Protein AF-A0A955FLI9-F1 (afdb_monomer)

Nearest PDB structures (foldseek):
  7bwy-assembly3_C  TM=3.385E-01  e=7.726E-01  Antarctomyces psychrotrophicus
  5zbn-assembly1_A  TM=1.700E-01  e=4.089E+00  Nicotiana benthamiana
  1al8-assembly1_A  TM=1.629E-01  e=6.114E+00  Spinacia oleracea
  5zbn-assembly2_B  TM=1.903E-01  e=9.141E+00  Nicotiana benthamiana

Structure (mmCIF, N/CA/C/O backbone):
data_AF-A0A955FLI9-F1
#
_entry.id   AF-A0A955FLI9-F1
#
loop_
_atom_site.group_PDB
_atom_site.id
_atom_site.type_symbol
_atom_site.label_atom_id
_atom_site.label_alt_id
_atom_site.label_comp_id
_atom_site.label_asym_id
_atom_site.label_entity_id
_atom_site.label_seq_id
_atom_site.pdbx_PDB_ins_code
_atom_site.Cartn_x
_atom_site.Cartn_y
_atom_site.Cartn_z
_atom_site.occupancy
_atom_site.B_iso_or_equiv
_atom_site.auth_seq_id
_atom_site.auth_comp_id
_atom_site.auth_asym_id
_atom_site.auth_atom_id
_atom_site.pdbx_PDB_model_num
ATOM 1 N N . VAL A 1 1 ? -7.620 -11.268 9.241 1.00 87.06 1 VAL A N 1
ATOM 2 C CA . VAL A 1 1 ? -6.915 -10.690 10.418 1.00 87.06 1 VAL A CA 1
ATOM 3 C C . VAL A 1 1 ? -6.904 -9.178 10.293 1.00 87.06 1 VAL A C 1
ATOM 5 O O . VAL A 1 1 ? -6.922 -8.704 9.166 1.00 87.06 1 VAL A O 1
ATOM 8 N N . THR A 1 2 ? -6.872 -8.436 11.400 1.00 87.62 2 THR A N 1
ATOM 9 C CA . THR A 1 2 ? -6.730 -6.973 11.368 1.00 87.62 2 THR A CA 1
ATOM 10 C C . THR A 1 2 ? -5.600 -6.536 12.278 1.00 87.62 2 THR A C 1
ATOM 12 O O . THR A 1 2 ? -5.519 -6.975 13.424 1.00 87.62 2 THR A O 1
ATOM 15 N N . ILE A 1 3 ? -4.732 -5.682 11.749 1.00 91.38 3 ILE A N 1
ATOM 16 C CA . ILE A 1 3 ? -3.586 -5.101 12.436 1.00 91.38 3 ILE A CA 1
ATOM 17 C C . ILE A 1 3 ? -3.874 -3.614 12.602 1.00 91.38 3 ILE A C 1
ATOM 19 O O . ILE A 1 3 ? -4.212 -2.929 11.638 1.00 91.38 3 ILE A O 1
ATOM 23 N N . ALA A 1 4 ? -3.754 -3.116 13.830 1.00 89.88 4 ALA A N 1
ATOM 24 C CA . ALA A 1 4 ? -3.988 -1.716 14.140 1.00 89.88 4 ALA A CA 1
ATOM 25 C C . ALA A 1 4 ? -2.750 -1.088 14.787 1.00 89.88 4 ALA A C 1
ATOM 27 O O . ALA A 1 4 ? -2.138 -1.673 15.680 1.00 89.88 4 ALA A O 1
ATOM 28 N N . SER A 1 5 ? -2.413 0.119 14.345 1.00 89.88 5 SER A N 1
ATOM 29 C CA . SER A 1 5 ? -1.397 0.986 14.929 1.00 89.88 5 SER A CA 1
ATOM 30 C C . SER A 1 5 ? -2.101 2.229 15.459 1.00 89.88 5 SER A C 1
ATOM 32 O O . SER A 1 5 ? -2.690 2.981 14.681 1.00 89.88 5 SER A O 1
ATOM 34 N N . GLY A 1 6 ? -2.062 2.445 16.774 1.00 84.88 6 GLY A N 1
ATOM 35 C CA . GLY A 1 6 ? -2.661 3.631 17.379 1.00 84.88 6 GLY A CA 1
ATOM 36 C C . GLY A 1 6 ? -2.058 3.997 18.728 1.00 84.88 6 GLY A C 1
ATOM 37 O O . GLY A 1 6 ? -1.738 3.130 19.545 1.00 84.88 6 GLY A O 1
ATOM 38 N N . ARG A 1 7 ? -1.963 5.302 18.980 1.00 84.00 7 ARG A N 1
ATOM 39 C CA . ARG A 1 7 ? -1.589 5.911 20.256 1.00 84.00 7 ARG A CA 1
ATOM 40 C C . ARG A 1 7 ? -2.671 6.909 20.674 1.00 84.00 7 ARG A C 1
ATOM 42 O O . ARG A 1 7 ? -2.468 8.115 20.757 1.00 84.00 7 ARG A O 1
ATOM 49 N N . LEU A 1 8 ? -3.818 6.350 21.050 1.00 75.88 8 LEU A N 1
ATOM 50 C CA . LEU A 1 8 ? -5.079 7.067 21.284 1.00 75.88 8 LEU A CA 1
ATOM 51 C C . LEU A 1 8 ? -5.058 8.107 22.423 1.00 75.88 8 LEU A C 1
ATOM 53 O O . LEU A 1 8 ? -5.996 8.885 22.557 1.00 75.88 8 LEU A O 1
ATOM 57 N N . ALA A 1 9 ? -4.017 8.115 23.259 1.00 74.38 9 ALA A N 1
ATOM 58 C CA . ALA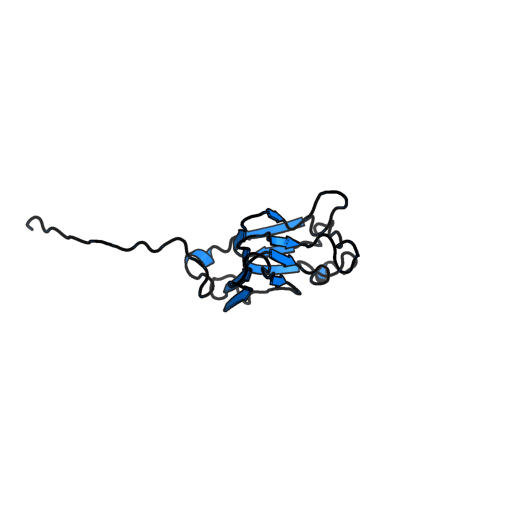 A 1 9 ? -3.897 9.021 24.402 1.00 74.38 9 ALA A CA 1
ATOM 59 C C . ALA A 1 9 ? -3.313 10.403 24.049 1.00 74.38 9 ALA A C 1
ATOM 61 O O . ALA A 1 9 ? -3.256 11.271 24.918 1.00 74.38 9 ALA A O 1
ATOM 62 N N . SER A 1 10 ? -2.839 10.619 22.816 1.00 69.75 10 SER A N 1
ATOM 63 C CA . SER A 1 10 ? -2.242 11.894 22.409 1.00 69.75 10 SER A CA 1
ATOM 64 C C . SER A 1 10 ? -2.506 12.196 20.941 1.00 69.75 10 SER A C 1
ATOM 66 O O . SER A 1 10 ? -2.058 11.469 20.061 1.00 69.75 10 SER A O 1
ATOM 68 N N . SER A 1 11 ? -3.146 13.333 20.671 1.00 71.38 11 SER A N 1
ATOM 69 C CA . SER A 1 11 ? -3.400 13.812 19.309 1.00 71.38 11 SER A CA 1
ATOM 70 C C . SER A 1 11 ? -2.144 14.302 18.578 1.00 71.38 11 SER A C 1
ATOM 72 O O . SER A 1 11 ? -2.212 14.577 17.387 1.00 71.38 11 SER A O 1
ATOM 74 N N . SER A 1 12 ? -1.004 14.449 19.264 1.00 75.69 12 SER A N 1
ATOM 75 C CA . SER A 1 12 ? 0.254 14.939 18.678 1.00 75.69 12 SER A CA 1
ATOM 76 C C . SER A 1 12 ? 1.286 13.841 18.413 1.00 75.69 12 SER A C 1
ATOM 78 O O . SER A 1 12 ? 2.350 14.121 17.866 1.00 75.69 12 SER A O 1
ATOM 80 N N . GLN A 1 13 ? 1.007 12.594 18.805 1.00 80.69 13 GLN A N 1
ATOM 81 C CA . GLN A 1 13 ? 1.941 11.468 18.682 1.00 80.69 13 GLN A CA 1
ATOM 82 C C . GLN A 1 13 ? 1.280 10.275 17.994 1.00 80.69 13 GLN A C 1
ATOM 84 O O . GLN A 1 13 ? 1.328 9.148 18.484 1.00 80.69 13 GLN A O 1
ATOM 89 N N . GLN A 1 14 ? 0.655 10.548 16.856 1.00 87.00 14 GLN A N 1
ATOM 90 C CA . GLN A 1 14 ? -0.079 9.561 16.082 1.00 87.00 14 GLN A CA 1
ATOM 91 C C . GLN A 1 14 ? 0.874 8.583 15.392 1.00 87.00 14 GLN A C 1
ATOM 93 O O . GLN A 1 14 ? 1.947 8.965 14.916 1.00 87.00 14 GLN A O 1
ATOM 98 N N . THR A 1 15 ? 0.489 7.313 15.331 1.00 92.88 15 THR A N 1
ATOM 99 C CA . THR A 1 15 ? 1.341 6.258 14.779 1.00 92.88 15 THR A CA 1
ATOM 100 C C . THR A 1 15 ? 1.016 5.966 13.316 1.00 92.88 15 THR A C 1
ATOM 102 O O . THR A 1 15 ? -0.122 6.094 12.863 1.00 92.88 15 THR A O 1
ATOM 105 N N . ASN A 1 16 ? 2.039 5.543 12.575 1.00 93.88 16 ASN A N 1
ATOM 106 C CA . ASN A 1 16 ? 1.908 5.068 11.201 1.00 93.88 16 ASN A CA 1
ATOM 107 C C . ASN A 1 16 ? 1.902 3.530 11.171 1.00 93.88 16 ASN A C 1
ATOM 109 O O . ASN A 1 16 ? 2.349 2.879 12.123 1.00 93.88 16 ASN A O 1
ATOM 113 N N . ALA A 1 17 ? 1.441 2.951 10.068 1.00 95.31 17 ALA A N 1
ATOM 114 C CA . ALA A 1 17 ? 1.743 1.575 9.684 1.00 95.31 17 ALA A CA 1
ATOM 115 C C . ALA A 1 17 ? 2.641 1.592 8.442 1.00 95.31 17 ALA A C 1
ATOM 117 O O . ALA A 1 17 ? 2.469 2.440 7.568 1.00 95.31 17 ALA A O 1
ATOM 118 N N . VAL A 1 18 ? 3.604 0.673 8.369 1.00 95.31 18 VAL A N 1
ATOM 119 C CA . VAL A 1 18 ? 4.546 0.584 7.246 1.00 95.31 18 VAL A CA 1
ATOM 120 C C . VAL A 1 18 ? 4.471 -0.813 6.641 1.00 95.31 18 VAL A C 1
ATOM 122 O O . VAL A 1 18 ? 4.656 -1.803 7.345 1.00 95.31 18 VAL A O 1
ATOM 125 N N . ILE A 1 19 ? 4.190 -0.879 5.344 1.00 95.94 19 ILE A N 1
ATOM 126 C CA . ILE A 1 19 ? 4.207 -2.096 4.534 1.00 95.94 19 ILE A CA 1
ATOM 127 C C . ILE A 1 19 ? 5.646 -2.293 4.061 1.00 95.94 19 ILE A C 1
ATOM 129 O O . ILE A 1 19 ? 6.172 -1.480 3.300 1.00 95.94 19 ILE A O 1
ATOM 133 N N . ALA A 1 20 ? 6.287 -3.335 4.582 1.00 94.62 20 ALA A N 1
ATOM 134 C CA . ALA A 1 20 ? 7.713 -3.598 4.397 1.00 94.62 20 ALA A CA 1
ATOM 135 C C . ALA A 1 20 ? 8.012 -4.706 3.371 1.00 94.62 20 ALA A C 1
ATOM 137 O O . ALA A 1 20 ? 9.179 -4.932 3.075 1.00 94.62 20 ALA A O 1
ATOM 138 N N . ASP A 1 21 ? 6.980 -5.377 2.854 1.00 96.38 21 ASP A N 1
ATOM 139 C CA . ASP A 1 21 ? 7.061 -6.437 1.844 1.00 96.38 21 ASP A CA 1
ATOM 140 C C . ASP A 1 21 ? 5.664 -6.655 1.220 1.00 96.38 21 ASP A C 1
ATOM 142 O O . ASP A 1 21 ? 4.692 -6.002 1.626 1.00 96.38 21 ASP A O 1
ATOM 146 N N . ASP A 1 22 ? 5.561 -7.577 0.265 1.00 96.69 22 ASP A N 1
ATOM 147 C CA . ASP A 1 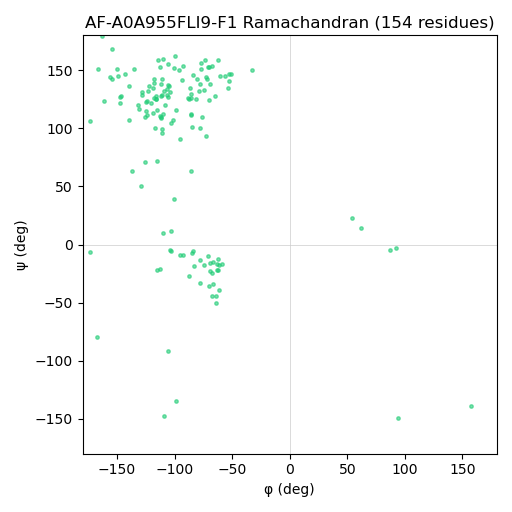22 ? 4.313 -8.037 -0.334 1.00 96.69 22 ASP A CA 1
ATOM 148 C C . ASP A 1 22 ? 3.298 -8.489 0.732 1.00 96.69 22 ASP A C 1
ATOM 150 O O . ASP A 1 22 ? 3.615 -9.203 1.688 1.00 96.69 22 ASP A O 1
ATOM 154 N N . ILE A 1 23 ? 2.026 -8.158 0.510 1.00 96.38 23 ILE A N 1
ATOM 155 C CA . ILE A 1 23 ? 0.901 -8.687 1.286 1.00 96.38 23 ILE A CA 1
ATOM 156 C C . ILE A 1 23 ? 0.020 -9.481 0.333 1.00 96.38 23 ILE A C 1
ATOM 158 O O . ILE A 1 23 ? -0.778 -8.915 -0.407 1.00 96.38 23 ILE A O 1
ATOM 162 N N . LYS A 1 24 ? 0.149 -10.808 0.348 1.00 95.62 24 LYS A N 1
ATOM 163 C CA . LYS A 1 24 ? -0.579 -11.689 -0.573 1.00 95.62 24 LYS A CA 1
ATOM 164 C C . LYS A 1 24 ? -1.711 -12.416 0.135 1.00 95.62 24 LYS A C 1
ATOM 166 O O . LYS A 1 24 ? -1.563 -12.931 1.241 1.00 95.62 24 LYS A O 1
ATOM 171 N N . TYR A 1 25 ? -2.847 -12.478 -0.547 1.00 94.31 25 TYR A N 1
ATOM 172 C CA . TYR A 1 25 ? -3.935 -13.369 -0.162 1.00 94.31 25 TYR A CA 1
ATOM 173 C C . TYR A 1 25 ? -3.642 -14.731 -0.766 1.00 94.31 25 TYR A C 1
ATOM 175 O O . TYR A 1 25 ? -3.116 -14.812 -1.875 1.00 94.31 25 TYR A O 1
ATOM 183 N N . GLN A 1 26 ? -4.012 -15.793 -0.058 1.00 94.31 26 GLN A N 1
ATOM 184 C CA . GLN A 1 26 ? -3.930 -17.133 -0.622 1.00 94.31 26 GLN A CA 1
ATOM 185 C C . GLN A 1 26 ? -4.986 -17.318 -1.726 1.00 94.31 26 GLN A C 1
ATOM 187 O O . GLN A 1 26 ? -4.699 -17.947 -2.742 1.00 94.31 26 GLN A O 1
ATOM 192 N N . ALA A 1 27 ? -6.172 -16.723 -1.556 1.00 92.56 27 ALA A N 1
ATOM 193 C CA . ALA A 1 27 ? -7.242 -16.659 -2.545 1.00 92.56 27 ALA A CA 1
ATOM 194 C C . ALA A 1 27 ? -7.982 -15.305 -2.502 1.00 92.56 27 ALA A C 1
ATOM 196 O O . ALA A 1 27 ? -8.139 -14.694 -1.446 1.00 92.56 27 ALA A O 1
ATOM 197 N N . LYS A 1 28 ? -8.456 -14.836 -3.666 1.00 91.62 28 LYS A N 1
ATOM 198 C CA . LYS A 1 28 ? -9.247 -13.594 -3.841 1.00 91.62 28 LYS A CA 1
ATOM 199 C C . LYS A 1 28 ? -10.750 -13.895 -3.981 1.00 91.62 28 LYS A C 1
ATOM 201 O O . LYS A 1 28 ? -11.439 -13.317 -4.815 1.00 91.62 28 LYS A O 1
ATOM 206 N N . ASP A 1 29 ? -11.237 -14.860 -3.204 1.00 90.38 29 ASP A N 1
ATOM 207 C CA . ASP A 1 29 ? -12.613 -15.385 -3.227 1.00 90.38 29 ASP A CA 1
ATOM 208 C C . ASP A 1 29 ? -13.428 -15.008 -1.973 1.00 90.38 29 ASP A C 1
ATOM 210 O O . ASP A 1 29 ? -14.515 -15.536 -1.748 1.00 90.38 29 ASP A O 1
ATOM 214 N N . GLY A 1 30 ? -12.889 -14.115 -1.136 1.00 86.25 30 GLY A N 1
ATOM 215 C CA . GLY A 1 30 ? -13.498 -13.689 0.124 1.00 86.25 30 GLY A CA 1
ATOM 216 C C . GLY A 1 30 ? -13.169 -14.569 1.332 1.00 86.25 30 GLY A C 1
ATOM 217 O O . GLY A 1 30 ? -13.517 -14.205 2.453 1.00 86.25 30 GLY A O 1
ATOM 218 N N . SER A 1 31 ? -12.457 -15.688 1.155 1.00 90.00 31 SER A N 1
ATOM 219 C CA . SER A 1 31 ? -11.989 -16.515 2.281 1.00 90.00 31 SER A CA 1
ATOM 220 C C . SER A 1 31 ? -10.812 -15.891 3.043 1.00 90.00 31 SER A C 1
ATOM 222 O O . SER A 1 31 ? -10.514 -16.275 4.180 1.00 90.00 31 SER A O 1
ATOM 224 N N . ASN A 1 32 ? -10.123 -14.918 2.440 1.00 91.12 32 ASN A N 1
ATOM 225 C CA . ASN A 1 32 ? -9.002 -14.209 3.039 1.00 91.12 32 ASN A CA 1
ATOM 226 C C . ASN A 1 32 ? -9.254 -12.707 3.058 1.00 91.12 32 ASN A C 1
ATOM 228 O O . ASN A 1 32 ? -9.600 -12.107 2.047 1.00 91.12 32 ASN A O 1
ATOM 232 N N . ALA A 1 33 ? -9.016 -12.101 4.218 1.00 90.94 33 ALA A N 1
ATOM 233 C CA . ALA A 1 33 ? -9.113 -10.664 4.398 1.00 90.94 33 ALA A CA 1
ATOM 234 C C . ALA A 1 33 ? -8.068 -10.199 5.418 1.00 90.94 33 ALA A C 1
ATOM 236 O O . ALA A 1 33 ? -7.985 -10.728 6.540 1.00 90.94 33 ALA A O 1
ATOM 237 N N . ILE A 1 34 ? -7.271 -9.203 5.034 1.00 94.06 34 ILE A N 1
ATOM 238 C CA . ILE A 1 34 ? -6.313 -8.522 5.910 1.00 94.06 34 ILE A CA 1
ATOM 239 C C . ILE A 1 34 ? -6.745 -7.067 6.031 1.00 94.06 34 ILE A C 1
ATOM 241 O O . ILE A 1 34 ? -6.918 -6.390 5.026 1.00 94.06 34 ILE A O 1
ATOM 245 N N . GLY A 1 35 ? -6.934 -6.594 7.258 1.00 93.44 35 GLY A N 1
ATOM 246 C CA . GLY A 1 35 ? -7.189 -5.192 7.564 1.00 93.44 35 GLY A CA 1
ATOM 247 C C . GLY A 1 35 ? -5.953 -4.536 8.166 1.00 93.44 35 GLY A C 1
ATOM 248 O O . GLY A 1 35 ? -5.318 -5.114 9.048 1.00 93.44 35 GLY A O 1
ATOM 249 N N . ILE A 1 36 ? -5.629 -3.323 7.733 1.00 95.31 36 ILE A N 1
ATOM 250 C CA . ILE A 1 36 ? -4.604 -2.474 8.338 1.00 95.31 36 ILE A CA 1
ATOM 251 C C . ILE A 1 36 ? -5.247 -1.139 8.685 1.00 95.31 36 ILE A C 1
ATOM 253 O O . ILE A 1 36 ? -5.792 -0.459 7.818 1.00 95.31 36 ILE A O 1
ATOM 257 N N . ILE A 1 37 ? -5.176 -0.767 9.959 1.00 93.75 37 ILE A N 1
ATOM 258 C CA . ILE A 1 37 ? -5.690 0.504 10.466 1.00 93.75 37 ILE A CA 1
ATOM 259 C C . ILE A 1 37 ? -4.527 1.267 11.096 1.00 93.75 37 ILE A C 1
ATOM 261 O O . ILE A 1 37 ? -3.894 0.775 12.029 1.00 93.75 37 ILE A O 1
ATOM 265 N N . ALA A 1 38 ? -4.243 2.467 10.606 1.00 93.88 38 ALA A N 1
ATOM 266 C CA . ALA A 1 38 ? -3.263 3.371 11.193 1.00 93.88 38 ALA A CA 1
ATOM 267 C C . ALA A 1 38 ? -3.942 4.660 11.650 1.00 93.88 38 ALA A C 1
ATOM 269 O O . ALA A 1 38 ? -4.843 5.180 10.986 1.00 93.88 38 ALA A O 1
ATOM 270 N N . GLU A 1 39 ? -3.492 5.190 12.783 1.00 92.25 39 GLU A N 1
ATOM 271 C CA . GLU A 1 39 ? -3.981 6.469 13.283 1.00 92.25 39 GLU A CA 1
ATOM 272 C C . GLU A 1 39 ? -3.621 7.620 12.336 1.00 92.25 39 GLU A C 1
ATOM 274 O O . GLU A 1 39 ? -4.479 8.440 12.025 1.00 92.25 39 GLU A O 1
ATOM 279 N N . ASN A 1 40 ? -2.386 7.651 11.833 1.00 93.38 40 ASN A N 1
ATOM 280 C CA . ASN A 1 40 ? -1.922 8.688 10.918 1.00 93.38 40 ASN A CA 1
ATOM 281 C C . ASN A 1 40 ? -1.807 8.160 9.484 1.00 93.38 40 ASN A C 1
ATOM 283 O O . ASN A 1 40 ? -2.800 8.185 8.764 1.00 93.38 40 ASN A O 1
ATOM 287 N N . ASN A 1 41 ? -0.644 7.648 9.068 1.00 95.19 41 ASN A N 1
ATOM 288 C CA . ASN A 1 41 ? -0.408 7.219 7.685 1.00 95.19 41 ASN A CA 1
ATOM 289 C C . ASN A 1 41 ? -0.233 5.704 7.550 1.00 95.19 41 ASN A C 1
ATOM 291 O O . ASN A 1 41 ? 0.280 5.041 8.456 1.00 95.19 41 ASN A O 1
ATOM 295 N N . ILE A 1 42 ? -0.569 5.182 6.372 1.00 96.88 42 ILE A N 1
ATOM 296 C CA . ILE A 1 42 ? -0.107 3.870 5.906 1.00 96.88 42 ILE A CA 1
ATOM 297 C C . ILE A 1 42 ? 0.905 4.114 4.791 1.00 96.88 42 ILE A C 1
ATOM 299 O O . ILE A 1 42 ? 0.582 4.735 3.782 1.00 96.88 42 ILE A O 1
ATOM 303 N N . LEU A 1 43 ? 2.132 3.642 4.989 1.00 95.44 43 LEU A N 1
ATOM 304 C CA . LEU A 1 43 ? 3.257 3.919 4.103 1.00 95.44 43 LEU A CA 1
ATOM 305 C C . LEU A 1 43 ? 3.783 2.631 3.475 1.00 95.44 43 LEU A C 1
ATOM 307 O O . LEU A 1 43 ? 3.933 1.630 4.171 1.00 95.44 43 LEU A O 1
ATOM 311 N N . ILE A 1 44 ? 4.128 2.660 2.192 1.00 94.94 44 ILE A N 1
ATOM 312 C CA . ILE A 1 44 ? 4.967 1.621 1.580 1.00 94.94 44 ILE A CA 1
ATOM 313 C C . ILE A 1 44 ? 6.427 2.002 1.810 1.00 94.94 44 ILE A C 1
ATOM 315 O O . ILE A 1 44 ? 6.845 3.115 1.476 1.00 94.94 44 ILE A O 1
ATOM 319 N N . ALA A 1 45 ? 7.207 1.089 2.389 1.00 92.31 45 ALA A N 1
ATOM 320 C CA . ALA A 1 45 ? 8.636 1.301 2.547 1.00 92.31 45 ALA A CA 1
ATOM 321 C C . ALA A 1 45 ? 9.339 1.269 1.173 1.00 92.31 45 ALA A C 1
ATOM 323 O O . ALA A 1 45 ? 9.061 0.374 0.380 1.00 92.31 45 ALA A O 1
ATOM 324 N N . PRO A 1 46 ? 10.306 2.155 0.880 1.00 89.06 46 PRO A N 1
ATOM 325 C CA . PRO A 1 46 ? 10.956 2.206 -0.445 1.00 89.06 46 PRO A CA 1
ATOM 326 C C . PRO A 1 46 ? 11.811 0.994 -0.804 1.00 89.06 46 PRO A C 1
ATOM 328 O O . PRO A 1 46 ? 12.223 0.824 -1.951 1.00 89.06 46 PRO A O 1
ATOM 331 N N . TYR A 1 47 ? 12.140 0.177 0.192 1.00 90.50 47 TYR A N 1
ATOM 332 C CA . TYR A 1 47 ? 12.838 -1.089 0.010 1.00 90.50 47 TYR A CA 1
ATOM 333 C C . TYR A 1 47 ? 11.888 -2.282 -0.135 1.00 90.50 47 TYR A C 1
ATOM 335 O O . TYR A 1 47 ? 12.382 -3.367 -0.408 1.00 90.50 47 TYR A O 1
ATOM 343 N N . ALA A 1 48 ? 10.578 -2.106 0.087 1.00 93.88 48 ALA A N 1
ATOM 344 C CA . ALA A 1 48 ? 9.615 -3.202 0.020 1.00 93.88 48 ALA A CA 1
ATOM 345 C C . ALA A 1 48 ? 9.449 -3.750 -1.407 1.00 93.88 48 ALA A C 1
ATOM 347 O O . ALA A 1 48 ? 9.459 -4.966 -1.567 1.00 93.88 48 ALA A O 1
ATOM 348 N N . PRO A 1 49 ? 9.341 -2.912 -2.457 1.00 94.56 49 PRO A N 1
ATOM 349 C CA . PRO A 1 49 ? 9.275 -3.431 -3.812 1.00 94.56 49 PRO A CA 1
ATOM 350 C C . PRO A 1 49 ? 10.650 -3.864 -4.331 1.00 94.56 49 PRO A C 1
ATOM 352 O O . PRO A 1 49 ? 11.665 -3.274 -3.933 1.00 94.56 49 PRO A O 1
ATOM 355 N N . PRO A 1 50 ? 10.689 -4.778 -5.321 1.00 94.94 50 PRO A N 1
ATOM 356 C CA . PRO A 1 50 ? 11.883 -4.992 -6.130 1.00 94.94 50 PRO A CA 1
ATOM 357 C C . PRO A 1 50 ? 12.410 -3.664 -6.682 1.00 94.94 50 PRO A C 1
ATOM 359 O O . PRO A 1 50 ? 11.643 -2.744 -6.988 1.00 94.94 50 PRO A O 1
ATOM 362 N N . LYS A 1 51 ? 13.724 -3.521 -6.830 1.00 92.69 51 LYS A N 1
ATOM 363 C CA . LYS A 1 51 ? 14.340 -2.284 -7.320 1.00 92.69 51 LYS A CA 1
ATOM 364 C C . LYS A 1 51 ? 13.982 -2.040 -8.788 1.00 92.69 51 LYS A C 1
ATOM 366 O O . LYS A 1 51 ? 13.793 -2.989 -9.555 1.00 92.69 51 LYS A O 1
ATOM 371 N N . PRO A 1 52 ? 13.972 -0.778 -9.259 1.00 90.06 52 PRO A N 1
ATOM 372 C CA . PRO A 1 52 ? 13.711 -0.481 -10.667 1.00 90.06 52 PRO A CA 1
ATOM 373 C C . PRO A 1 52 ? 14.696 -1.127 -11.648 1.00 90.06 52 PRO A C 1
ATOM 375 O O . PRO A 1 52 ? 14.386 -1.200 -12.833 1.00 90.06 52 PRO A O 1
ATOM 378 N N . GLY A 1 53 ? 15.865 -1.593 -11.193 1.00 91.69 53 GLY A N 1
ATOM 379 C CA . GLY A 1 53 ? 16.830 -2.355 -11.993 1.00 91.69 53 GLY A CA 1
ATOM 380 C C . GLY A 1 53 ? 16.528 -3.855 -12.099 1.00 91.69 53 GLY A C 1
ATOM 381 O O . GLY A 1 53 ? 16.998 -4.491 -13.039 1.00 91.69 53 GLY A O 1
ATOM 382 N N . ASP A 1 54 ? 15.699 -4.401 -11.207 1.00 94.50 54 ASP A N 1
ATOM 383 C CA . ASP A 1 54 ? 15.506 -5.847 -11.059 1.00 94.50 54 ASP A CA 1
ATOM 384 C C . ASP A 1 54 ? 14.681 -6.454 -12.209 1.00 94.50 54 ASP A C 1
ATOM 386 O O . ASP A 1 54 ? 13.968 -5.723 -12.923 1.00 94.50 54 ASP A O 1
ATOM 390 N N . PRO A 1 55 ? 14.787 -7.777 -12.445 1.00 94.69 55 PRO A N 1
ATOM 391 C CA . PRO A 1 55 ? 14.080 -8.462 -13.521 1.00 94.69 55 PRO A CA 1
ATOM 392 C C . PRO A 1 55 ? 12.565 -8.251 -13.456 1.00 94.69 55 PRO A C 1
ATOM 394 O O . PRO A 1 55 ? 11.957 -8.236 -12.390 1.00 94.69 55 PRO A O 1
ATOM 397 N N . ALA A 1 56 ? 11.920 -8.159 -14.622 1.00 93.69 56 ALA A N 1
ATOM 398 C CA . ALA A 1 56 ? 10.465 -7.994 -14.697 1.00 93.69 56 ALA A CA 1
ATOM 399 C C . ALA A 1 56 ? 9.672 -9.166 -14.078 1.00 93.69 56 ALA A C 1
ATOM 401 O O . ALA A 1 56 ? 8.499 -9.000 -13.771 1.00 93.69 56 ALA A O 1
ATOM 402 N N . SER A 1 57 ? 10.298 -10.331 -13.877 1.00 94.94 57 SER A N 1
ATOM 403 C CA . SER A 1 57 ? 9.694 -11.498 -13.220 1.00 94.94 57 SER A CA 1
ATOM 404 C C . SER A 1 57 ? 9.435 -11.315 -11.725 1.00 94.94 57 SER A C 1
ATOM 406 O O . SER A 1 57 ? 8.697 -12.107 -11.151 1.00 94.94 57 SER A O 1
ATOM 408 N N . GLU A 1 58 ? 10.047 -10.314 -11.091 1.00 95.06 58 GLU A N 1
ATOM 409 C CA . GLU A 1 58 ? 9.816 -10.003 -9.673 1.00 95.06 58 GLU A CA 1
ATOM 410 C C . GLU A 1 58 ? 8.577 -9.121 -9.456 1.00 95.06 58 GLU A C 1
ATOM 412 O O . GLU A 1 58 ? 8.174 -8.878 -8.325 1.00 95.06 58 GLU A O 1
ATOM 417 N N . TYR A 1 59 ? 7.944 -8.664 -10.539 1.00 95.81 59 TYR A N 1
ATOM 418 C CA . TYR A 1 59 ? 6.750 -7.827 -10.511 1.00 95.81 59 TYR A CA 1
ATOM 419 C C . TYR A 1 59 ? 5.498 -8.636 -10.897 1.00 95.81 59 TYR A C 1
ATOM 421 O O . TYR A 1 59 ? 5.598 -9.611 -11.648 1.00 95.81 59 TYR A O 1
ATOM 429 N N . PRO A 1 60 ? 4.295 -8.223 -10.457 1.00 96.06 60 PRO A N 1
ATOM 430 C CA . PRO A 1 60 ? 3.998 -7.003 -9.701 1.00 96.06 60 PRO A CA 1
ATOM 431 C C . PRO A 1 60 ? 4.369 -7.100 -8.215 1.00 96.06 60 PRO A C 1
ATOM 433 O O . PRO A 1 60 ? 4.270 -8.169 -7.624 1.00 96.06 60 PRO A O 1
ATOM 436 N N . PHE A 1 61 ? 4.709 -5.956 -7.616 1.00 97.31 61 PHE A N 1
ATOM 437 C CA . PHE A 1 61 ? 4.679 -5.807 -6.157 1.00 97.31 61 PHE A CA 1
ATOM 438 C C . PHE A 1 61 ? 3.207 -5.798 -5.722 1.00 97.31 61 PHE A C 1
ATOM 440 O O . PHE A 1 61 ? 2.414 -5.032 -6.280 1.00 97.31 61 PHE A O 1
ATOM 447 N N . GLU A 1 62 ? 2.809 -6.682 -4.810 1.00 97.50 62 GLU A N 1
ATOM 448 C CA . GLU A 1 62 ? 1.406 -7.002 -4.536 1.00 97.50 62 GLU A CA 1
ATOM 449 C C . GLU A 1 62 ? 0.998 -6.649 -3.103 1.00 97.50 62 GLU A C 1
ATOM 451 O O . GLU A 1 62 ? 1.585 -7.111 -2.125 1.00 97.50 62 GLU A O 1
ATOM 456 N N . ILE A 1 63 ? -0.075 -5.864 -2.980 1.00 97.81 63 ILE A N 1
ATOM 457 C CA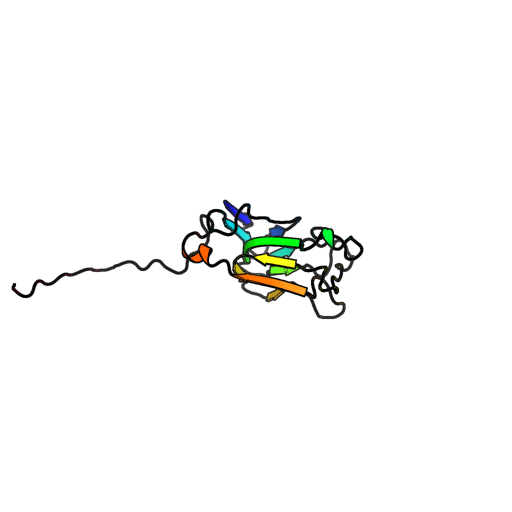 . ILE A 1 63 ? -0.687 -5.513 -1.699 1.00 97.81 63 ILE A CA 1
ATOM 458 C C . ILE A 1 63 ? -2.171 -5.864 -1.740 1.00 97.81 63 ILE A C 1
ATOM 460 O O . ILE A 1 63 ? -2.976 -5.181 -2.376 1.00 97.81 63 ILE A O 1
ATOM 464 N N . ASN A 1 64 ? -2.536 -6.892 -0.984 1.00 97.25 64 ASN A N 1
ATOM 465 C CA . ASN A 1 64 ? -3.905 -7.332 -0.789 1.00 97.25 64 ASN A CA 1
ATOM 466 C C . ASN A 1 64 ? -4.328 -7.035 0.651 1.00 97.25 64 ASN A C 1
ATOM 468 O O . ASN A 1 64 ? -3.959 -7.761 1.575 1.00 97.25 64 ASN A O 1
ATOM 472 N N . ALA A 1 65 ? -5.057 -5.941 0.864 1.00 95.94 65 ALA A N 1
ATOM 473 C CA . ALA A 1 65 ? -5.503 -5.542 2.198 1.00 95.94 65 ALA A CA 1
ATOM 474 C C . ALA A 1 65 ? -6.581 -4.458 2.141 1.00 95.94 65 ALA A C 1
ATOM 476 O O . ALA A 1 65 ? -6.568 -3.597 1.266 1.00 95.94 65 ALA A O 1
ATOM 477 N N . ALA A 1 66 ? -7.459 -4.427 3.137 1.00 95.12 66 ALA A N 1
ATOM 478 C CA . ALA A 1 66 ? -8.258 -3.255 3.456 1.00 95.12 66 ALA A CA 1
ATOM 479 C C . ALA A 1 66 ? -7.407 -2.282 4.289 1.00 95.12 66 ALA A C 1
ATOM 481 O O . ALA A 1 66 ? -6.868 -2.664 5.326 1.00 95.12 66 ALA A O 1
ATOM 482 N N . LEU A 1 67 ? -7.277 -1.033 3.853 1.00 96.00 67 LEU A N 1
ATOM 483 C CA . LEU A 1 67 ? -6.429 -0.005 4.450 1.00 96.00 67 LEU A CA 1
ATOM 484 C C . LEU A 1 67 ? -7.282 1.152 4.980 1.00 96.00 67 LEU A C 1
ATOM 486 O O . LEU A 1 67 ? -8.083 1.722 4.238 1.00 96.00 67 LEU A O 1
ATOM 490 N N . ILE A 1 68 ? -7.081 1.526 6.245 1.00 94.50 68 ILE A N 1
ATOM 491 C CA . ILE A 1 68 ? -7.646 2.737 6.852 1.00 94.50 68 ILE A CA 1
ATOM 492 C C . ILE A 1 68 ? -6.525 3.585 7.446 1.00 94.50 68 ILE A C 1
ATOM 494 O O . ILE A 1 68 ? -5.904 3.195 8.433 1.00 94.50 68 ILE A O 1
ATOM 498 N N . ALA A 1 69 ? -6.320 4.776 6.892 1.00 95.06 69 ALA A N 1
ATOM 499 C CA . ALA A 1 69 ? -5.521 5.838 7.497 1.00 95.06 69 ALA A CA 1
ATOM 500 C C . ALA A 1 69 ? -6.475 6.889 8.083 1.00 95.06 69 ALA A C 1
ATOM 502 O O . ALA A 1 69 ? -7.121 7.639 7.347 1.00 95.06 69 ALA A O 1
ATOM 503 N N . LYS A 1 70 ? -6.624 6.903 9.413 1.00 91.75 70 LYS A N 1
ATOM 504 C CA . LYS A 1 70 ? -7.665 7.701 10.078 1.00 91.75 70 LYS A CA 1
ATOM 505 C C . LYS A 1 70 ? -7.469 9.201 9.859 1.00 91.75 70 LYS A C 1
ATOM 507 O O . LYS A 1 70 ? -8.433 9.871 9.501 1.00 91.75 70 LYS A O 1
ATOM 512 N N . ASP A 1 71 ? -6.269 9.721 10.102 1.00 91.75 71 ASP A N 1
ATOM 513 C CA . ASP A 1 71 ? -6.003 11.162 10.029 1.00 91.75 71 ASP A CA 1
ATOM 514 C C . ASP A 1 71 ? -5.067 11.555 8.874 1.00 91.75 71 ASP A C 1
ATOM 516 O O . ASP A 1 71 ? -5.121 12.696 8.412 1.00 91.75 71 ASP A O 1
ATOM 520 N N . GLY A 1 72 ? -4.273 10.616 8.356 1.00 93.81 72 GLY A N 1
ATOM 521 C CA . GLY A 1 72 ? -3.267 10.863 7.326 1.00 93.81 72 GLY A CA 1
ATOM 522 C C . GLY A 1 72 ? -3.601 10.278 5.954 1.00 93.81 72 GLY A C 1
ATOM 523 O O . GLY A 1 72 ? -4.763 10.237 5.527 1.00 93.81 72 GLY A O 1
ATOM 524 N N . SER A 1 73 ? -2.534 9.892 5.256 1.00 95.56 73 SER A N 1
ATOM 525 C CA . SER A 1 73 ? -2.481 9.452 3.861 1.00 95.56 73 SER A CA 1
ATOM 526 C C . SER A 1 73 ? -2.177 7.955 3.737 1.00 95.56 73 SER A C 1
ATOM 528 O O . SER A 1 73 ? -1.587 7.341 4.632 1.00 95.56 73 SER A O 1
ATOM 530 N N . VAL A 1 74 ? -2.509 7.383 2.580 1.00 97.06 74 VAL A N 1
ATOM 531 C CA . VAL A 1 74 ? -2.015 6.068 2.145 1.00 97.06 74 VAL A CA 1
ATOM 532 C C . VAL A 1 74 ? -1.095 6.287 0.955 1.00 97.06 74 VAL A C 1
ATOM 534 O O . VAL A 1 74 ? -1.566 6.655 -0.121 1.00 97.06 74 VAL A O 1
ATOM 537 N N . SER A 1 75 ? 0.213 6.110 1.127 1.00 94.56 75 SER A N 1
ATOM 538 C CA . SER A 1 75 ? 1.145 6.443 0.050 1.00 94.56 75 SER A CA 1
ATOM 539 C C . SER A 1 75 ? 2.462 5.683 0.075 1.00 94.56 75 SER A C 1
ATOM 541 O O . SER A 1 75 ? 2.831 5.041 1.056 1.00 94.56 75 SER A O 1
ATOM 543 N N . VAL A 1 76 ? 3.211 5.794 -1.018 1.00 90.00 76 VAL A N 1
ATOM 544 C CA . VAL A 1 76 ? 4.667 5.616 -0.967 1.00 90.00 76 VAL A CA 1
ATOM 545 C C . VAL A 1 76 ? 5.262 6.858 -0.281 1.00 90.00 76 VAL A C 1
ATOM 547 O O . VAL A 1 76 ? 4.716 7.957 -0.407 1.00 90.00 76 VAL A O 1
ATOM 550 N N . THR A 1 77 ? 6.320 6.696 0.516 1.00 82.19 77 THR A N 1
ATOM 551 C CA . THR A 1 77 ? 7.073 7.856 1.036 1.00 82.19 77 THR A CA 1
ATOM 552 C C . THR A 1 77 ? 7.859 8.518 -0.101 1.00 82.19 77 THR A C 1
ATOM 554 O O . THR A 1 77 ? 8.184 7.843 -1.069 1.00 82.19 77 THR A O 1
ATOM 557 N N . SER A 1 78 ? 8.145 9.819 -0.017 1.00 76.12 78 SER A N 1
ATOM 558 C CA . SER A 1 78 ? 8.982 10.519 -1.011 1.00 76.12 78 SER A CA 1
ATOM 559 C C . SER A 1 78 ? 10.471 10.436 -0.674 1.00 76.12 78 SER A C 1
ATOM 561 O O . SER A 1 78 ? 11.316 10.448 -1.553 1.00 76.12 78 SER A O 1
ATOM 563 N N . THR A 1 79 ? 10.811 10.292 0.610 1.00 78.25 79 THR A N 1
ATOM 564 C CA . THR A 1 79 ? 12.198 10.126 1.064 1.00 78.25 79 THR A CA 1
ATOM 565 C C . THR A 1 79 ? 12.314 9.016 2.104 1.00 78.25 79 THR A C 1
ATOM 567 O O . THR A 1 79 ? 11.370 8.728 2.855 1.00 78.25 79 THR A O 1
ATOM 570 N N . TYR A 1 80 ? 13.477 8.368 2.161 1.00 79.25 80 TYR A N 1
ATOM 571 C CA . TYR A 1 80 ? 13.810 7.372 3.178 1.00 79.25 80 TYR A CA 1
ATOM 572 C C . TYR A 1 80 ? 15.301 7.395 3.496 1.00 79.25 80 TYR A C 1
ATOM 574 O O . TYR A 1 80 ? 16.135 7.307 2.608 1.00 79.25 80 TYR A O 1
ATOM 582 N N . LEU A 1 81 ? 15.633 7.531 4.785 1.00 82.12 81 LEU A N 1
ATOM 583 C CA . LEU A 1 81 ? 17.013 7.674 5.278 1.00 82.12 81 LEU A CA 1
ATOM 584 C C . LEU A 1 81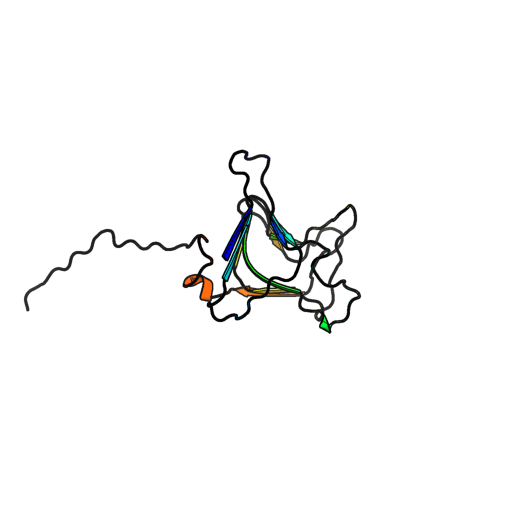 ? 17.819 8.822 4.634 1.00 82.12 81 LEU A C 1
ATOM 586 O O . LEU A 1 81 ? 19.041 8.828 4.714 1.00 82.12 81 LEU A O 1
ATOM 590 N N . GLY A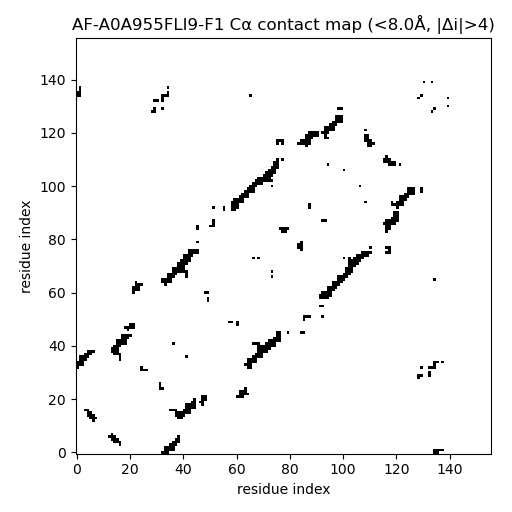 1 82 ? 17.136 9.827 4.080 1.00 80.31 82 GLY A N 1
ATOM 591 C CA . GLY A 1 82 ? 17.766 10.969 3.413 1.00 80.31 82 GLY A CA 1
ATOM 592 C C . GLY A 1 82 ? 17.960 10.792 1.907 1.00 80.31 82 GLY A C 1
ATOM 593 O O . GLY A 1 82 ? 18.379 11.751 1.270 1.00 80.31 82 GLY A O 1
ATOM 594 N N . ASP A 1 83 ? 17.610 9.627 1.359 1.00 81.06 83 ASP A N 1
ATOM 595 C CA . ASP A 1 83 ? 17.620 9.356 -0.077 1.00 81.06 83 ASP A CA 1
ATOM 596 C C . ASP A 1 83 ? 16.208 9.459 -0.669 1.00 81.06 83 ASP A C 1
ATOM 598 O O . ASP A 1 83 ? 15.206 9.193 0.014 1.00 81.06 83 ASP A O 1
ATOM 602 N N . ASP A 1 84 ? 16.147 9.813 -1.952 1.00 83.00 84 ASP A N 1
ATOM 603 C CA . ASP A 1 84 ? 14.912 9.830 -2.732 1.00 83.00 84 ASP A CA 1
ATOM 604 C C . ASP A 1 84 ? 14.414 8.408 -2.995 1.00 83.00 84 ASP A C 1
ATOM 606 O O . ASP A 1 84 ? 15.168 7.422 -3.026 1.00 83.00 84 ASP A O 1
ATOM 610 N N . VAL A 1 85 ? 13.103 8.284 -3.161 1.00 87.44 85 VAL A N 1
ATOM 611 C CA . VAL A 1 85 ? 12.475 6.989 -3.383 1.00 87.44 85 VAL A CA 1
ATOM 612 C C . VAL A 1 85 ? 12.615 6.561 -4.842 1.00 87.44 85 VAL A C 1
ATOM 614 O O . VAL A 1 85 ? 12.527 7.379 -5.748 1.00 87.44 85 VAL A O 1
ATOM 617 N N . PRO A 1 86 ? 12.833 5.263 -5.126 1.00 90.19 86 PRO A N 1
ATOM 618 C CA . PRO A 1 86 ? 12.980 4.837 -6.507 1.00 90.19 86 PRO A CA 1
ATOM 619 C C . PRO A 1 86 ? 11.735 5.138 -7.356 1.00 90.19 86 PRO A C 1
ATOM 621 O O . PRO A 1 86 ? 10.596 5.004 -6.903 1.00 90.19 86 PRO A O 1
ATOM 624 N N . TYR A 1 87 ? 11.964 5.476 -8.625 1.00 92.69 87 TYR A N 1
ATOM 625 C CA . TYR A 1 87 ? 10.903 5.682 -9.604 1.00 92.69 87 TYR A CA 1
ATOM 626 C C . TYR A 1 87 ? 10.697 4.442 -10.479 1.00 92.69 87 TYR A C 1
ATOM 628 O O . TYR A 1 87 ? 11.564 4.063 -11.273 1.00 92.69 87 TYR A O 1
ATOM 6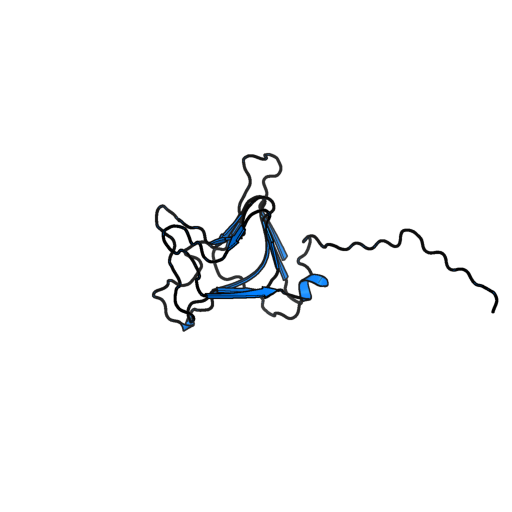36 N N . TRP A 1 88 ? 9.521 3.822 -10.389 1.00 93.12 88 TRP A N 1
ATOM 637 C CA . TRP A 1 88 ? 9.113 2.707 -11.244 1.00 93.12 88 TRP A CA 1
ATOM 638 C C . TRP A 1 88 ? 8.294 3.222 -12.432 1.00 93.12 88 TRP A C 1
ATOM 640 O O . TRP A 1 88 ? 7.067 3.337 -12.386 1.00 93.12 88 TRP A O 1
ATOM 650 N N . ASN A 1 89 ? 8.993 3.531 -13.527 1.00 93.19 89 ASN A N 1
ATOM 651 C CA . ASN A 1 89 ? 8.425 4.163 -14.724 1.00 93.19 89 ASN A CA 1
ATOM 652 C C . ASN A 1 89 ? 8.182 3.209 -15.909 1.00 93.19 89 ASN A C 1
ATOM 654 O O . ASN A 1 89 ? 7.916 3.662 -17.023 1.00 93.19 89 ASN A O 1
ATOM 658 N N . ASN A 1 90 ? 8.267 1.897 -15.686 1.00 91.94 90 ASN A N 1
ATOM 659 C CA . ASN A 1 90 ? 8.060 0.869 -16.704 1.00 91.94 90 ASN A CA 1
ATOM 660 C C . ASN A 1 90 ? 6.743 0.131 -16.431 1.00 91.94 90 ASN A C 1
ATOM 662 O O . ASN A 1 90 ? 6.506 -0.305 -15.311 1.00 91.94 90 ASN A O 1
ATOM 666 N N . SER A 1 91 ? 5.898 -0.055 -17.448 1.00 93.06 91 SER A N 1
ATOM 667 C CA . SER A 1 91 ? 4.595 -0.724 -17.303 1.00 93.06 91 SER A CA 1
ATOM 668 C C . SER A 1 91 ? 4.687 -2.191 -16.870 1.00 93.06 91 SER A C 1
ATOM 670 O O . SER A 1 91 ? 3.738 -2.721 -16.297 1.00 93.06 91 SER A O 1
ATOM 672 N N . SER A 1 92 ? 5.834 -2.838 -17.094 1.00 93.31 92 SER A N 1
ATOM 673 C CA . SER A 1 92 ? 6.121 -4.190 -16.594 1.00 93.31 92 SER A CA 1
ATOM 674 C C . SER A 1 92 ? 6.509 -4.206 -15.109 1.00 93.31 92 SER A C 1
ATOM 676 O O . SER A 1 92 ? 6.538 -5.271 -14.505 1.00 93.31 92 SER A O 1
ATOM 678 N N . LYS A 1 93 ? 6.815 -3.043 -14.519 1.00 94.25 93 LYS A N 1
ATOM 679 C CA . LYS A 1 93 ? 7.265 -2.867 -13.131 1.00 94.25 93 LYS A CA 1
ATOM 680 C C . LYS A 1 93 ? 6.224 -2.070 -12.352 1.00 94.25 93 LYS A C 1
ATOM 682 O O . LYS A 1 93 ? 6.393 -0.884 -12.086 1.00 94.25 93 LYS A O 1
ATOM 687 N N . LYS A 1 94 ? 5.098 -2.721 -12.073 1.00 95.12 94 LYS A N 1
ATOM 688 C CA . LYS A 1 94 ? 3.897 -2.088 -11.519 1.00 95.12 94 LYS A CA 1
ATOM 689 C C . LYS A 1 94 ? 3.572 -2.570 -10.109 1.00 95.12 94 LYS A C 1
ATOM 691 O O . LYS A 1 94 ? 3.965 -3.668 -9.713 1.00 95.12 94 LYS A O 1
ATOM 696 N N . LEU A 1 95 ? 2.797 -1.756 -9.400 1.00 97.00 95 LEU A N 1
ATOM 697 C CA . LEU A 1 95 ? 2.114 -2.138 -8.165 1.00 97.00 95 LEU A CA 1
ATOM 698 C C . LEU A 1 95 ? 0.753 -2.769 -8.501 1.00 97.00 95 LEU A C 1
ATOM 700 O O . LEU A 1 95 ? -0.002 -2.220 -9.300 1.00 97.00 95 LEU A O 1
ATOM 704 N N . SER A 1 96 ? 0.415 -3.884 -7.862 1.00 97.56 96 SER A N 1
ATOM 705 C CA . SER A 1 96 ? -0.921 -4.482 -7.887 1.00 97.56 96 SER A CA 1
ATOM 706 C C . SER A 1 96 ? -1.552 -4.367 -6.504 1.00 97.56 96 SER A C 1
ATOM 708 O O . SER A 1 96 ? -1.145 -5.058 -5.573 1.00 97.56 96 SER A O 1
ATOM 710 N N . TYR A 1 97 ? -2.568 -3.522 -6.374 1.00 97.81 97 TYR A N 1
ATOM 711 C CA . TYR A 1 97 ? -3.350 -3.367 -5.158 1.00 97.81 97 TYR A CA 1
ATOM 712 C C . TYR A 1 97 ? -4.741 -4.000 -5.308 1.00 97.81 97 TYR A C 1
ATOM 714 O O . TYR A 1 97 ? -5.478 -3.693 -6.249 1.00 97.81 97 TYR A O 1
ATOM 722 N N . TYR A 1 98 ? -5.126 -4.846 -4.353 1.00 97.44 98 TYR A N 1
ATOM 723 C CA . TYR A 1 98 ? -6.455 -5.456 -4.278 1.00 97.44 98 TYR A CA 1
ATOM 724 C C . TYR A 1 98 ? -7.039 -5.312 -2.867 1.00 97.44 98 TYR A C 1
ATOM 726 O O . TYR A 1 98 ? -6.507 -5.854 -1.901 1.00 97.44 98 TYR A O 1
ATOM 734 N N . GLY A 1 99 ? -8.142 -4.586 -2.715 1.00 94.94 99 GLY A N 1
ATOM 735 C CA . GLY A 1 99 ? -8.733 -4.374 -1.394 1.00 94.94 99 GLY A CA 1
ATOM 736 C C . GLY A 1 99 ? -9.602 -3.133 -1.319 1.00 94.94 99 GLY A C 1
ATOM 737 O O . GLY A 1 99 ? -10.352 -2.838 -2.238 1.00 94.94 99 GLY A O 1
ATOM 738 N N . SER A 1 100 ? -9.511 -2.384 -0.228 1.00 93.88 100 SER A N 1
ATOM 739 C CA . SER A 1 100 ? -10.238 -1.123 -0.065 1.00 93.88 100 SER A CA 1
ATOM 740 C C . SER A 1 100 ? -9.361 -0.087 0.613 1.00 93.88 100 SER A C 1
ATOM 742 O O . SER A 1 100 ? -8.742 -0.406 1.623 1.00 93.88 100 SER A O 1
ATOM 744 N N . ILE A 1 101 ? -9.370 1.154 0.135 1.00 95.19 101 ILE A N 1
ATOM 745 C CA . ILE A 1 101 ? -8.580 2.241 0.719 1.00 95.19 101 ILE A CA 1
ATOM 746 C C . ILE A 1 101 ? -9.530 3.300 1.256 1.00 95.19 101 ILE A C 1
ATOM 748 O O . ILE A 1 101 ? -10.360 3.825 0.518 1.00 95.19 101 ILE A O 1
ATOM 752 N N . ALA A 1 102 ? -9.383 3.635 2.532 1.00 93.88 102 ALA A N 1
ATOM 753 C CA . ALA A 1 102 ? -10.029 4.781 3.148 1.00 93.88 102 ALA A CA 1
ATOM 754 C C . ALA A 1 102 ? -8.975 5.624 3.870 1.00 93.88 102 ALA A C 1
ATOM 756 O O . ALA A 1 102 ? -8.172 5.123 4.655 1.00 93.88 102 ALA A O 1
ATOM 757 N N . THR A 1 103 ? -8.959 6.920 3.584 1.00 95.38 103 THR A N 1
ATOM 758 C CA . THR A 1 103 ? -7.946 7.843 4.095 1.00 95.38 103 THR A CA 1
ATOM 759 C C . THR A 1 103 ? -8.568 9.222 4.266 1.00 95.38 103 THR A C 1
ATOM 761 O O . THR A 1 103 ? -9.443 9.597 3.485 1.00 95.38 103 THR A O 1
ATOM 764 N N . ARG A 1 104 ? -8.159 9.978 5.290 1.00 92.56 104 ARG A N 1
ATOM 765 C CA . ARG A 1 104 ? -8.635 11.362 5.481 1.00 92.56 104 ARG A CA 1
ATOM 766 C C . ARG A 1 104 ? -7.948 12.357 4.549 1.00 92.56 104 ARG A C 1
ATOM 768 O O . ARG A 1 104 ? -8.553 13.358 4.174 1.00 92.56 104 ARG A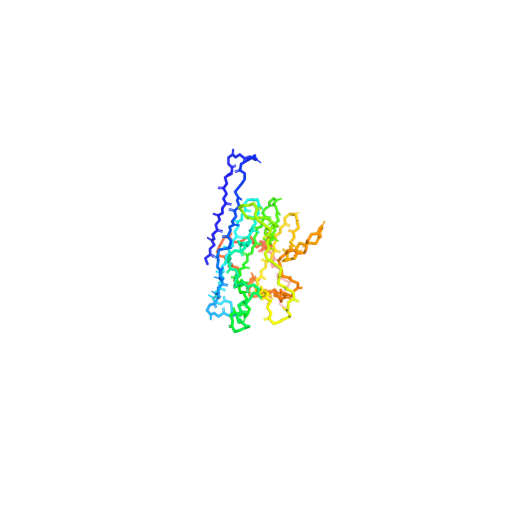 O 1
ATOM 775 N N . SER A 1 105 ? -6.683 12.100 4.237 1.00 93.88 105 SER A N 1
ATOM 776 C CA . SER A 1 105 ? -5.864 12.921 3.351 1.00 93.88 105 SER A CA 1
ATOM 777 C C . SER A 1 105 ? -5.818 12.307 1.944 1.00 93.88 105 SER A C 1
ATOM 779 O O . SER A 1 105 ? -6.845 11.902 1.404 1.00 93.88 105 SER A O 1
ATOM 781 N N . THR A 1 106 ? -4.639 12.241 1.334 1.00 93.25 106 THR A N 1
ATOM 782 C CA . THR A 1 106 ? -4.442 11.755 -0.031 1.00 93.25 106 THR A CA 1
ATOM 783 C C . THR A 1 106 ? -4.088 10.274 -0.043 1.00 93.25 106 THR A C 1
ATOM 785 O O . THR A 1 106 ? -3.303 9.794 0.774 1.00 93.25 106 THR A O 1
ATOM 788 N N . TRP A 1 107 ? -4.613 9.552 -1.027 1.00 94.06 107 TRP A N 1
ATOM 789 C CA . TRP A 1 107 ? -4.064 8.266 -1.430 1.00 94.06 107 TRP A CA 1
ATOM 790 C C . TRP A 1 107 ? -3.319 8.425 -2.758 1.00 94.06 107 TRP A C 1
ATOM 792 O O . TRP A 1 107 ? -3.880 8.964 -3.712 1.00 94.06 107 TRP A O 1
ATOM 802 N N . THR A 1 108 ? -2.059 7.982 -2.816 1.00 93.56 108 THR A N 1
ATOM 803 C CA . THR A 1 108 ? -1.305 7.922 -4.074 1.00 93.56 108 THR A CA 1
ATOM 804 C C . THR A 1 108 ? -0.204 6.864 -4.056 1.00 93.56 108 THR A C 1
ATOM 806 O O . TH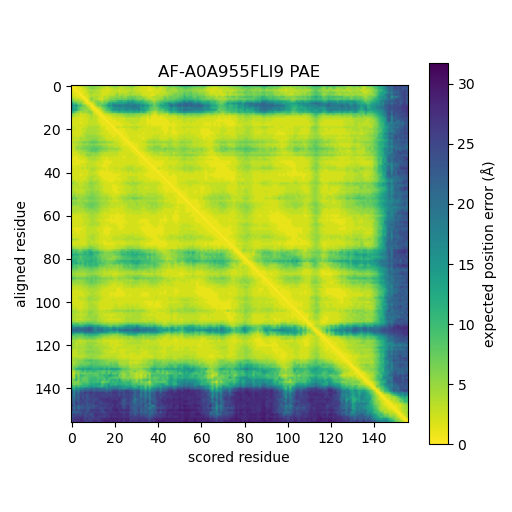R A 1 108 ? 0.502 6.694 -3.065 1.00 93.56 108 THR A O 1
ATOM 809 N N . TRP A 1 109 ? -0.007 6.189 -5.185 1.00 93.88 109 TRP A N 1
ATOM 810 C CA . TRP A 1 109 ? 1.138 5.300 -5.409 1.00 93.88 109 TRP A CA 1
ATOM 811 C C . TRP A 1 109 ? 2.303 5.976 -6.132 1.00 93.88 109 TRP A C 1
ATOM 813 O O . TRP A 1 109 ? 3.376 5.388 -6.228 1.00 93.88 109 TRP A O 1
ATOM 823 N N . LEU A 1 110 ? 2.082 7.196 -6.621 1.00 92.12 110 LEU A N 1
ATOM 824 C CA . LEU A 1 110 ? 3.047 8.022 -7.334 1.00 92.12 110 LEU A CA 1
ATOM 825 C C . LEU A 1 110 ? 3.030 9.424 -6.727 1.00 92.12 110 LEU A C 1
ATOM 827 O O . LEU A 1 110 ? 1.997 10.100 -6.735 1.00 92.12 110 LEU A O 1
ATOM 831 N N . PHE A 1 111 ? 4.161 9.877 -6.214 1.00 85.62 111 PHE A N 1
ATOM 832 C CA . PHE A 1 111 ? 4.321 11.265 -5.824 1.00 85.62 111 PHE A CA 1
ATOM 833 C C . PHE A 1 111 ? 4.816 12.069 -7.029 1.00 85.62 111 PHE A C 1
ATOM 835 O O . PHE A 1 111 ? 5.815 11.713 -7.644 1.00 85.62 111 PHE A O 1
ATOM 842 N N . THR A 1 112 ? 4.101 13.142 -7.373 1.00 74.88 112 THR A N 1
ATOM 843 C CA . THR A 1 112 ? 4.486 14.073 -8.442 1.00 74.88 112 THR A CA 1
ATOM 844 C C . THR A 1 112 ? 4.553 15.480 -7.853 1.00 74.88 112 THR A C 1
ATOM 846 O O . THR A 1 112 ? 3.518 16.029 -7.466 1.00 74.88 112 THR A O 1
ATOM 849 N N . GLY A 1 113 ? 5.745 16.066 -7.748 1.00 61.31 113 GLY A N 1
ATOM 850 C CA . GLY A 1 113 ? 5.910 17.388 -7.118 1.00 61.31 113 GLY A CA 1
ATOM 851 C C . GLY A 1 113 ? 7.306 18.013 -7.196 1.00 61.31 113 GLY A C 1
ATOM 852 O O . GLY A 1 113 ? 7.460 19.173 -6.819 1.00 61.31 113 GLY A O 1
ATOM 853 N N . GLY A 1 114 ? 8.294 17.277 -7.707 1.00 67.81 114 GLY A N 1
ATOM 854 C CA . GLY A 1 114 ? 9.657 17.729 -7.985 1.00 67.81 114 GLY A CA 1
ATOM 855 C C . GLY A 1 114 ? 10.343 16.664 -8.833 1.00 67.81 114 GLY A C 1
ATOM 856 O O . GLY A 1 114 ? 10.332 16.766 -10.057 1.00 67.81 114 GLY A O 1
ATOM 857 N N . ASP A 1 115 ? 10.798 15.604 -8.170 1.00 70.00 115 ASP A N 1
ATOM 858 C CA . ASP A 1 115 ? 11.101 14.313 -8.786 1.00 70.00 115 ASP A CA 1
ATOM 859 C C . ASP A 1 115 ? 9.868 13.389 -8.711 1.00 70.00 115 ASP A C 1
ATOM 861 O O . ASP A 1 115 ? 8.968 13.589 -7.885 1.00 70.00 115 ASP A O 1
ATOM 865 N N . ASP A 1 116 ? 9.768 12.444 -9.649 1.00 85.06 116 ASP A N 1
ATOM 866 C CA . ASP A 1 116 ? 8.698 11.442 -9.668 1.00 85.06 116 ASP A CA 1
ATOM 867 C C . ASP A 1 116 ? 9.115 10.262 -8.774 1.00 85.06 116 ASP A C 1
ATOM 869 O O . ASP A 1 116 ? 10.006 9.507 -9.155 1.00 85.06 116 ASP A O 1
ATOM 873 N N . ASP A 1 117 ? 8.439 10.049 -7.643 1.00 89.62 117 ASP A N 1
ATOM 874 C CA . ASP A 1 117 ? 8.743 8.945 -6.718 1.00 89.62 117 ASP A CA 1
ATOM 875 C C . ASP A 1 117 ? 7.617 7.904 -6.687 1.00 89.62 117 ASP A C 1
ATOM 877 O O . ASP A 1 117 ? 6.430 8.240 -6.615 1.00 89.62 117 ASP A O 1
ATOM 881 N N . GLY A 1 118 ? 7.964 6.613 -6.671 1.00 92.56 118 GLY A N 1
ATOM 882 C CA . GLY A 1 118 ? 6.987 5.524 -6.583 1.00 92.56 118 GLY A CA 1
ATOM 883 C C . GLY A 1 118 ? 6.558 4.958 -7.941 1.00 92.56 118 GLY A C 1
ATOM 884 O O . GLY A 1 118 ? 7.348 4.870 -8.882 1.00 92.56 118 GLY A O 1
ATOM 885 N N . PHE A 1 119 ? 5.319 4.479 -8.039 1.00 94.19 119 PHE A N 1
ATOM 886 C CA . PHE A 1 119 ? 4.845 3.648 -9.148 1.00 94.19 119 PHE A CA 1
ATOM 887 C C . PHE A 1 119 ? 4.023 4.429 -10.166 1.00 94.19 119 PHE A C 1
ATOM 889 O O . PHE A 1 119 ? 2.838 4.695 -9.953 1.00 94.19 119 PHE A O 1
ATOM 896 N N . ARG A 1 120 ? 4.608 4.689 -11.342 1.00 94.38 120 ARG A N 1
ATOM 897 C CA . ARG A 1 120 ? 3.880 5.307 -12.462 1.00 94.38 120 ARG A CA 1
ATOM 898 C C . ARG A 1 120 ? 2.713 4.445 -12.938 1.00 94.38 120 ARG A C 1
ATOM 900 O O . ARG A 1 120 ? 1.659 4.968 -13.289 1.00 94.38 120 ARG A O 1
ATOM 907 N N . TYR A 1 121 ? 2.917 3.130 -12.970 1.00 94.69 121 TYR A N 1
ATOM 908 C CA . TYR A 1 121 ? 1.915 2.155 -13.384 1.00 94.69 121 TYR A CA 1
ATOM 909 C C . TYR A 1 121 ? 1.469 1.334 -12.180 1.00 94.69 121 TYR A C 1
ATOM 911 O O . TYR A 1 121 ? 2.294 0.781 -11.452 1.00 94.69 121 TYR A O 1
ATOM 919 N N . ASN A 1 122 ? 0.159 1.246 -11.980 1.00 95.50 122 ASN A N 1
ATOM 920 C CA . ASN A 1 122 ? -0.439 0.437 -10.933 1.00 95.50 122 ASN A CA 1
ATOM 921 C C . ASN A 1 122 ? -1.822 -0.062 -11.359 1.00 95.50 122 ASN A C 1
ATOM 923 O O . ASN A 1 122 ? -2.518 0.614 -12.115 1.00 95.50 122 ASN A O 1
ATOM 927 N N . ASP A 1 123 ? -2.208 -1.222 -10.838 1.00 96.19 123 ASP A N 1
ATOM 928 C CA . ASP A 1 123 ? -3.569 -1.742 -10.914 1.00 96.19 123 ASP A CA 1
ATOM 929 C C . ASP A 1 123 ? -4.174 -1.678 -9.512 1.00 96.19 123 ASP A C 1
ATOM 931 O O . ASP A 1 123 ? -3.735 -2.396 -8.619 1.00 96.19 123 ASP A O 1
ATOM 935 N N . THR A 1 124 ? -5.172 -0.820 -9.303 1.00 95.88 124 THR A N 1
ATOM 936 C CA . THR A 1 124 ? -5.869 -0.688 -8.013 1.00 95.88 124 THR A CA 1
ATOM 937 C C . THR A 1 124 ? -7.301 -1.182 -8.173 1.00 95.88 124 THR A C 1
ATOM 939 O O . THR A 1 124 ? -8.108 -0.549 -8.850 1.00 95.88 124 THR A O 1
ATOM 942 N N . THR A 1 125 ? -7.618 -2.319 -7.555 1.00 95.69 125 THR A N 1
ATOM 943 C CA . THR A 1 125 ? -8.918 -2.991 -7.688 1.00 95.69 125 THR A CA 1
ATOM 944 C C . THR A 1 125 ? -9.623 -3.096 -6.341 1.00 95.69 125 THR A C 1
ATOM 946 O O . THR A 1 125 ? -9.015 -3.489 -5.345 1.00 95.69 125 THR A O 1
ATOM 949 N N . TYR A 1 126 ? -10.920 -2.777 -6.318 1.00 92.00 126 TYR A N 1
ATOM 950 C CA . TYR A 1 126 ? -11.746 -2.953 -5.128 1.00 92.00 126 TYR A CA 1
ATOM 951 C C . TYR A 1 126 ? -12.093 -4.431 -4.889 1.00 92.00 126 TYR A C 1
ATOM 953 O O . TYR A 1 126 ? -12.533 -5.121 -5.813 1.00 92.00 126 TYR A O 1
ATOM 961 N N . ASP A 1 127 ? -11.933 -4.912 -3.656 1.00 91.44 127 ASP A N 1
ATOM 962 C CA . ASP A 1 127 ? -12.372 -6.251 -3.248 1.00 91.44 127 ASP A CA 1
ATOM 963 C C . ASP A 1 127 ? -13.854 -6.242 -2.844 1.00 91.44 127 ASP A C 1
ATOM 965 O O . ASP A 1 127 ? -14.224 -5.859 -1.733 1.00 91.44 127 ASP A O 1
ATOM 969 N N . TYR A 1 128 ? -14.714 -6.708 -3.753 1.00 85.94 128 TYR A N 1
ATOM 970 C CA . TYR A 1 128 ? -16.160 -6.796 -3.528 1.00 85.94 128 TYR A CA 1
ATOM 971 C C . TYR A 1 128 ? -16.558 -7.729 -2.379 1.00 85.94 128 TYR A C 1
ATOM 973 O O . TYR A 1 128 ? -17.644 -7.566 -1.818 1.00 85.94 128 TYR A O 1
ATOM 981 N N . ASN A 1 129 ? -15.705 -8.682 -1.993 1.00 85.62 129 ASN A N 1
ATOM 982 C CA . ASN A 1 129 ? -16.012 -9.588 -0.891 1.00 85.62 129 ASN A CA 1
ATOM 983 C C . ASN A 1 129 ? -16.019 -8.857 0.457 1.00 85.62 129 ASN A C 1
ATOM 985 O O . ASN A 1 129 ? -16.716 -9.288 1.374 1.00 85.62 129 ASN A O 1
ATOM 989 N N . MET A 1 130 ? -15.334 -7.711 0.571 1.00 81.56 130 MET A N 1
ATOM 990 C CA . MET A 1 130 ? -15.290 -6.909 1.801 1.00 81.56 130 MET A CA 1
ATOM 991 C C . MET A 1 130 ? -16.656 -6.349 2.216 1.00 81.56 130 MET A C 1
ATOM 993 O O . MET A 1 130 ? -16.825 -5.978 3.376 1.00 81.56 130 MET A O 1
ATOM 997 N N . LEU A 1 131 ? -17.643 -6.323 1.312 1.00 78.12 131 LEU A N 1
ATOM 998 C CA . LEU A 1 131 ? -19.018 -5.947 1.645 1.00 78.12 131 LEU A CA 1
ATOM 999 C C . LEU A 1 131 ? -19.689 -6.960 2.588 1.00 78.12 131 LEU A C 1
ATOM 1001 O O . LEU A 1 131 ? -20.498 -6.574 3.428 1.00 78.12 131 LEU A O 1
ATOM 1005 N N . TYR A 1 132 ? -19.353 -8.245 2.451 1.00 75.62 132 TYR A N 1
ATOM 1006 C CA . TYR A 1 132 ? -19.996 -9.344 3.183 1.00 75.62 132 TYR A CA 1
ATOM 1007 C C . TYR A 1 132 ? -19.044 -10.068 4.142 1.00 75.62 132 TYR A C 1
ATOM 1009 O O . TYR A 1 132 ? -19.490 -10.698 5.098 1.00 75.62 132 TYR A O 1
ATOM 1017 N N . ALA A 1 133 ? -17.738 -9.957 3.904 1.00 81.38 133 ALA A N 1
ATOM 1018 C CA . ALA A 1 133 ? -16.669 -10.549 4.696 1.00 81.38 133 ALA A CA 1
ATOM 1019 C C . ALA A 1 133 ? -15.529 -9.529 4.902 1.00 81.38 133 ALA A C 1
ATOM 1021 O O . ALA A 1 133 ? -14.409 -9.734 4.425 1.00 81.38 133 ALA A O 1
ATOM 1022 N N . PRO A 1 134 ? -15.788 -8.397 5.583 1.00 81.19 134 PRO A N 1
ATOM 1023 C CA . PRO A 1 134 ? -14.728 -7.458 5.932 1.00 81.19 134 PRO A CA 1
ATOM 1024 C C . PRO A 1 134 ? -13.702 -8.136 6.858 1.00 81.19 134 PRO A C 1
ATOM 1026 O O . PRO A 1 134 ? -14.030 -9.100 7.563 1.00 81.19 134 PRO A O 1
ATOM 1029 N N . PRO A 1 135 ? -12.466 -7.616 6.943 1.00 80.56 135 PRO A N 1
ATOM 1030 C CA . PRO A 1 135 ? -11.551 -8.032 7.995 1.00 80.56 135 PRO A CA 1
ATOM 1031 C C . PRO A 1 135 ? -12.206 -7.905 9.389 1.00 80.56 135 PRO A C 1
ATOM 1033 O O . PRO A 1 135 ? -13.002 -6.992 9.620 1.00 80.56 135 PRO A O 1
ATOM 1036 N N . PRO A 1 136 ? -11.882 -8.777 10.359 1.00 76.44 136 PRO A N 1
ATOM 1037 C CA . PRO A 1 136 ? -12.427 -8.666 11.713 1.00 76.44 136 PRO A CA 1
ATOM 1038 C C . PRO A 1 136 ? -12.192 -7.269 12.309 1.00 76.44 136 PRO A C 1
ATOM 1040 O O . PRO A 1 136 ? -11.088 -6.743 12.207 1.00 76.44 136 PRO A O 1
ATOM 1043 N N . SER A 1 137 ? -13.197 -6.660 12.941 1.00 77.50 137 SER A N 1
ATOM 1044 C CA . SER A 1 137 ? -13.097 -5.310 13.533 1.00 77.50 137 SER A CA 1
ATOM 1045 C C . SER A 1 137 ? -12.805 -4.169 12.542 1.00 77.50 137 SER A C 1
ATOM 1047 O O . SER A 1 137 ? -12.459 -3.066 12.970 1.00 77.50 137 SER A O 1
ATOM 1049 N N . PHE A 1 138 ? -12.950 -4.400 11.234 1.00 78.31 138 PHE A N 1
ATOM 1050 C CA . PHE A 1 138 ? -12.979 -3.325 10.245 1.00 78.31 138 PHE A CA 1
ATOM 1051 C C . PHE A 1 138 ? -14.361 -2.650 10.266 1.00 78.31 138 PHE A C 1
ATOM 1053 O O . PHE A 1 138 ? -15.373 -3.347 10.386 1.00 78.31 138 PHE A O 1
ATOM 1060 N N . PRO A 1 139 ? -14.445 -1.312 10.179 1.00 68.94 139 PRO A N 1
ATOM 1061 C CA . PRO A 1 139 ? -15.728 -0.631 10.198 1.00 68.94 139 PRO A CA 1
ATOM 1062 C C . PRO A 1 139 ? -16.551 -1.003 8.964 1.00 68.94 139 PRO A C 1
ATOM 1064 O O . PRO A 1 139 ? -16.095 -0.850 7.833 1.00 68.94 139 PRO A O 1
ATOM 1067 N N . ILE A 1 140 ? -17.785 -1.445 9.201 1.00 70.00 140 ILE A N 1
ATOM 1068 C CA . ILE A 1 140 ? -18.802 -1.615 8.165 1.00 70.00 140 ILE A CA 1
ATOM 1069 C C . ILE A 1 140 ? -19.810 -0.477 8.244 1.00 70.00 140 ILE A C 1
ATOM 1071 O O . ILE A 1 140 ? -20.353 -0.164 9.302 1.00 70.00 140 ILE A O 1
ATOM 1075 N N . THR A 1 141 ? -20.101 0.135 7.103 1.00 61.06 141 THR A N 1
ATOM 1076 C CA . THR A 1 141 ? -21.212 1.077 6.960 1.00 61.06 141 THR A CA 1
ATOM 1077 C C . THR A 1 141 ? -22.496 0.309 6.647 1.00 61.06 141 THR A C 1
ATOM 1079 O O . THR A 1 141 ? -23.032 0.433 5.555 1.00 61.06 141 THR A O 1
ATOM 1082 N N . SER A 1 142 ? -22.971 -0.544 7.557 1.00 57.00 142 SER A N 1
ATOM 1083 C CA . SER A 1 142 ? -24.400 -0.886 7.655 1.00 57.00 142 SER A CA 1
ATOM 1084 C C . SER A 1 142 ? -24.668 -1.748 8.887 1.00 57.00 142 SER A C 1
ATOM 1086 O O . SER A 1 142 ? -24.387 -2.940 8.928 1.00 57.00 142 SER A O 1
ATOM 1088 N N . THR A 1 143 ? -25.283 -1.141 9.890 1.00 52.00 143 THR A N 1
ATOM 1089 C CA . THR A 1 143 ? -26.223 -1.849 10.756 1.00 52.00 143 THR A CA 1
ATOM 1090 C C . THR A 1 143 ? -27.584 -1.261 10.427 1.00 52.00 143 THR A C 1
ATOM 1092 O O . THR A 1 143 ? -27.931 -0.172 10.881 1.00 52.00 143 THR A O 1
ATOM 1095 N N . TYR A 1 144 ? -28.329 -1.922 9.540 1.00 50.88 144 TYR A N 1
ATOM 1096 C CA . TYR A 1 144 ? -29.762 -1.668 9.448 1.00 50.88 144 TYR A CA 1
ATOM 1097 C C . TYR A 1 144 ? -30.414 -2.416 10.606 1.00 50.88 144 TYR A C 1
ATOM 1099 O O . TYR A 1 144 ? -30.600 -3.627 10.531 1.00 50.88 144 TYR A O 1
ATOM 1107 N N . ASP A 1 145 ? -30.742 -1.697 11.676 1.00 47.34 145 ASP A N 1
ATOM 1108 C CA . ASP A 1 145 ? -31.546 -2.247 12.761 1.00 47.34 145 ASP A CA 1
ATOM 1109 C C . ASP A 1 145 ? -33.031 -2.061 12.443 1.00 47.34 145 ASP A C 1
ATOM 1111 O O . ASP A 1 145 ? -33.510 -0.947 12.206 1.00 47.34 145 ASP A O 1
ATOM 1115 N N . ILE A 1 146 ? -33.794 -3.156 12.468 1.00 62.94 146 ILE A N 1
ATOM 1116 C CA . ILE A 1 146 ? -35.257 -3.078 12.466 1.00 62.94 146 ILE A CA 1
ATOM 1117 C C . ILE A 1 146 ? -35.680 -2.581 13.851 1.00 62.94 146 ILE A C 1
ATOM 1119 O O . ILE A 1 146 ? -35.857 -3.358 14.784 1.00 62.94 146 ILE A O 1
ATOM 1123 N N . LEU A 1 147 ? -35.856 -1.265 13.987 1.00 62.19 147 LEU A N 1
ATOM 1124 C CA . LEU A 1 147 ? -36.256 -0.637 15.253 1.00 62.19 147 LEU A CA 1
ATOM 1125 C C . LEU A 1 147 ? -37.688 -1.001 15.672 1.00 62.19 147 LEU A C 1
ATOM 1127 O O . LEU A 1 147 ? -38.034 -0.928 16.851 1.00 62.19 147 LEU A O 1
ATOM 1131 N N . LYS A 1 148 ? -38.545 -1.363 14.708 1.00 50.94 148 LYS A N 1
ATOM 1132 C CA . LYS A 1 148 ? -39.924 -1.782 14.961 1.00 50.94 148 LYS A CA 1
ATOM 1133 C C . LYS A 1 148 ? -40.491 -2.554 13.773 1.00 50.94 148 LYS A C 1
ATOM 1135 O O . LYS A 1 148 ? -40.579 -2.020 12.672 1.00 50.94 148 LYS A O 1
ATOM 1140 N N . TRP A 1 149 ? -40.956 -3.772 14.030 1.00 77.19 149 TRP A N 1
ATOM 1141 C CA . TRP A 1 149 ? -41.809 -4.534 13.118 1.00 77.19 149 TRP A CA 1
ATOM 1142 C C . TRP A 1 149 ? -43.236 -4.556 13.672 1.00 77.19 149 TRP A C 1
ATOM 1144 O O . TRP A 1 149 ? -43.439 -4.778 14.867 1.00 77.19 149 TRP A O 1
ATOM 1154 N N . ARG A 1 150 ? -44.233 -4.298 12.822 1.00 72.12 150 ARG A N 1
ATOM 1155 C CA . ARG A 1 150 ? -45.643 -4.540 13.147 1.00 72.12 150 ARG A CA 1
ATOM 1156 C C . ARG A 1 150 ? -46.336 -5.121 11.929 1.00 72.12 150 ARG A C 1
ATOM 1158 O O . ARG A 1 150 ? -46.640 -4.397 10.986 1.00 72.12 150 ARG A O 1
ATOM 1165 N N . GLU A 1 151 ? -46.624 -6.406 12.013 1.00 71.69 151 GLU A N 1
ATOM 1166 C CA . GLU A 1 151 ? -47.509 -7.098 11.091 1.00 71.69 151 GLU A CA 1
ATOM 1167 C C . GLU A 1 151 ? -48.964 -6.793 11.466 1.00 71.69 151 GLU A C 1
ATOM 1169 O O . GLU A 1 151 ? -49.334 -6.826 12.642 1.00 71.69 151 GLU A O 1
ATOM 1174 N N . ILE A 1 152 ? -49.780 -6.431 10.477 1.00 74.56 152 ILE A N 1
ATOM 1175 C CA . ILE A 1 152 ? -51.223 -6.252 10.646 1.00 74.56 152 ILE A CA 1
ATOM 1176 C C . ILE A 1 152 ? -51.896 -7.249 9.717 1.00 74.56 152 ILE A C 1
ATOM 1178 O O . ILE A 1 152 ? -51.816 -7.111 8.499 1.00 74.56 152 ILE A O 1
ATOM 1182 N N . LEU A 1 153 ? -52.581 -8.227 10.300 1.00 71.62 153 LEU A N 1
ATOM 1183 C CA . LEU A 1 153 ? -53.501 -9.075 9.559 1.00 71.62 153 LEU A CA 1
ATOM 1184 C C . LEU A 1 153 ? -54.778 -8.272 9.304 1.00 71.62 153 LEU A C 1
ATOM 1186 O O . LEU A 1 153 ? -55.539 -7.985 10.229 1.00 71.62 153 LEU A O 1
ATOM 1190 N N . VAL A 1 154 ? -55.003 -7.899 8.050 1.00 74.56 154 VAL A N 1
ATOM 1191 C CA . VAL A 1 154 ? -56.355 -7.621 7.565 1.00 74.56 154 VAL A CA 1
ATOM 1192 C C . VAL A 1 154 ? -56.934 -8.964 7.126 1.00 74.56 154 VAL A C 1
ATOM 1194 O O . VAL A 1 154 ? -56.235 -9.741 6.488 1.00 74.56 154 VAL A O 1
ATOM 1197 N N . THR A 1 155 ? -58.136 -9.257 7.621 1.00 75.75 155 THR A N 1
ATOM 1198 C CA . THR A 1 155 ? -58.870 -10.541 7.599 1.00 75.75 155 THR A CA 1
ATOM 1199 C C . THR A 1 155 ? -58.651 -11.438 6.368 1.00 75.75 155 THR A C 1
ATOM 1201 O O . THR A 1 155 ? -58.449 -10.895 5.285 1.00 75.75 155 THR A O 1
ATOM 1204 N N . PRO A 1 156 ? -58.746 -12.777 6.537 1.00 63.12 156 PRO A N 1
ATOM 1205 C CA . PRO A 1 156 ? -58.393 -13.775 5.520 1.00 63.12 156 PRO A CA 1
ATOM 1206 C C . PRO A 1 156 ? -59.118 -13.614 4.182 1.00 63.12 156 PRO A C 1
ATOM 1208 O O . PRO A 1 156 ? -60.296 -13.184 4.190 1.00 63.12 156 PRO A O 1
#

Radius of gyration: 19.65 Å; Cα contacts (8 Å, |Δi|>4): 328; chains: 1; bounding box: 77×35×42 Å

Secondary structure (DSSP, 8-state):
-EEEE--TT-TTSPPPEEE-S-B--S-SSSS---EEEESS-EEE-TTSSPPTTS-GGG--EEEEEEEEESSS-EEE-SEETTEEPPEE-STTS-EEEEEEEEESS-EESEEESSSEEEESSEEEEE-GGGGTSPPTTPPPS---------------

Foldseek 3Di:
DEDEFADPPDPVDWDEAEDQEADDDPDLPLPDAYEYAGQAEYEYELNHADALPDDLVSDDGEHEYAYHGPAYEYEYDQDDPRDGRGENPDQSHEYEYEAHDHYPYYYDQWDDDPDIHGGPYYHHYHRPSCQPRNDPPDDHPDDPDPPDDDDDDDDD

Mean predicted aligned error: 7.73 Å

Sequence (156 aa):
VTIASGRLASSSQQTNAVIADDIKYQAKDGSNAIGIIAENNILIAPYAPPKPGDPASEYPFEINAALIAKDGSVSVTSTYLGDDVPYWNNSSKKLSYYGSIATRSTWTWLFTGGDDDGFRYNDTTYDYNMLYAPPPSFPITSTYDILKWREILVTP

Solvent-accessible surface area (backbone atoms only — not comparable to full-atom values): 9057 Å² total; per-residue (Å²): 78,57,50,76,32,71,41,92,91,39,95,88,59,60,27,56,37,73,43,66,53,72,34,79,60,95,49,97,79,47,89,49,43,39,27,41,38,14,39,22,27,36,33,41,40,77,77,31,48,77,57,81,86,53,65,60,84,70,40,59,40,37,42,42,37,34,38,35,12,63,64,22,28,37,28,49,52,63,62,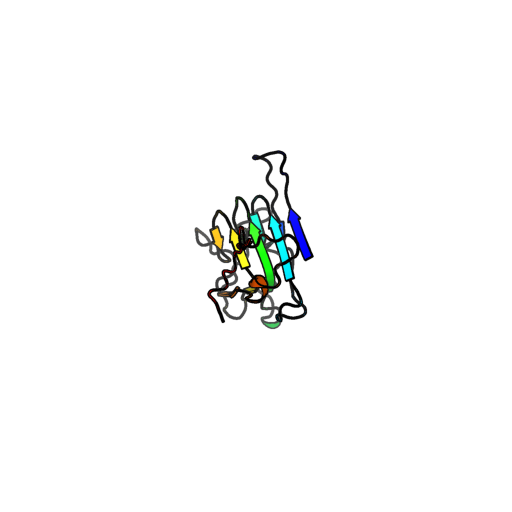57,100,89,39,75,31,64,52,23,82,42,80,65,45,22,40,36,38,39,22,46,84,46,50,64,52,57,75,40,56,47,48,79,87,82,68,66,21,30,33,75,30,66,48,81,42,76,45,74,43,46,81,83,43,51,23,64,95,54,91,72,99,72,83,87,72,83,89,75,88,82,90,78,88,74,80,135

pLDDT: mean 87.08, std 11.15, range [47.34, 97.81]